Protein AF-A0A497FQH9-F1 (afdb_monomer)

Sequence (94 aa):
MYVKGGTSDLLNIIGLWYSGSIMLGGFKNPKEALEYYKKRKKELEDKMEDLIARKEKGELSSEEFEQEKRKIEREFIEVMDRIAQLSYIAGGGP

Foldseek 3Di:
DDDDPDPVVVVVVVVVVPPDDDPCPDDPDLVRLLVVLVVVLVVLVVVLVVLVVCVVVVVDDPVRSVVVVVVSVVVNVVSVVSNVVSVCVVVDPD

Radius of gyration: 18.18 Å; Cα contacts (8 Å, |Δi|>4): 42; chains: 1; bounding box: 54×20×43 Å

Solvent-accessible surface area (backbone atoms only — not comparable to full-atom values): 5648 Å² total; per-residue (Å²): 138,87,88,85,85,64,76,63,59,61,53,49,59,54,55,66,74,68,76,77,88,84,82,59,95,85,48,97,45,63,65,61,46,37,52,51,35,54,51,51,45,50,55,48,52,56,50,50,53,51,52,50,53,38,43,76,70,63,77,42,55,74,65,58,46,55,54,53,48,52,53,50,52,50,53,45,52,54,38,52,51,52,40,52,54,36,50,44,58,74,69,60,57,134

Secondary structure (DSSP, 8-state):
------THHHHHHHHHHSSSS-S-TT-SSHHHHHHHHHHHHHHHHHHHHHHHHHHHTT-S-HHHHHHHHHHHHHHHHHHHHHHHHHHHHHTT--

Structure (mmCIF, N/CA/C/O backbone):
data_AF-A0A497FQH9-F1
#
_entry.id   AF-A0A497FQH9-F1
#
loop_
_atom_site.group_PDB
_atom_site.id
_atom_site.type_symbol
_atom_site.label_atom_id
_atom_site.label_alt_id
_atom_site.label_comp_id
_atom_site.label_asym_id
_atom_site.label_entity_id
_atom_site.label_seq_id
_atom_site.pdbx_PDB_ins_code
_atom_site.Cartn_x
_atom_site.Cartn_y
_atom_site.Cartn_z
_atom_site.occupancy
_atom_site.B_iso_or_equiv
_atom_site.auth_seq_id
_atom_site.auth_comp_id
_atom_site.auth_asym_id
_atom_site.auth_atom_id
_atom_site.pdbx_PDB_model_num
ATOM 1 N N . MET A 1 1 ? 38.564 6.195 23.043 1.00 36.41 1 MET A N 1
ATOM 2 C CA . MET A 1 1 ? 38.266 7.155 21.960 1.00 36.41 1 MET A CA 1
ATOM 3 C C . MET A 1 1 ? 37.225 6.522 21.058 1.00 36.41 1 MET A C 1
ATOM 5 O O . MET A 1 1 ? 37.483 5.445 20.541 1.00 36.41 1 MET A O 1
ATOM 9 N N . TYR A 1 2 ? 36.041 7.121 20.954 1.00 37.44 2 TYR A N 1
ATOM 10 C CA . TYR A 1 2 ? 35.006 6.694 20.011 1.00 37.44 2 TYR A CA 1
ATOM 11 C C . TYR A 1 2 ? 35.114 7.496 18.703 1.00 37.44 2 TYR A C 1
ATOM 13 O O . TYR A 1 2 ? 35.572 8.637 18.715 1.00 37.44 2 TYR A O 1
ATOM 21 N N . VAL A 1 3 ? 34.561 6.891 17.644 1.00 38.59 3 VAL A N 1
ATOM 22 C CA . VAL A 1 3 ? 34.117 7.434 16.342 1.00 38.59 3 VAL A CA 1
ATOM 23 C C . VAL A 1 3 ? 35.108 7.372 15.165 1.00 38.59 3 VAL A C 1
ATOM 25 O O . VAL A 1 3 ? 35.973 8.225 15.005 1.00 38.59 3 VAL A O 1
ATOM 28 N N . LYS A 1 4 ? 34.876 6.408 14.259 1.00 39.09 4 LYS A N 1
ATOM 29 C CA . LYS A 1 4 ? 34.327 6.621 12.896 1.00 39.09 4 LYS A CA 1
ATOM 30 C C . LYS A 1 4 ? 34.188 5.264 12.180 1.00 39.09 4 LYS A C 1
ATOM 32 O O . LYS A 1 4 ? 35.010 4.901 11.351 1.00 39.09 4 LYS A O 1
ATOM 37 N N . GLY A 1 5 ? 33.144 4.507 12.522 1.00 39.78 5 GLY A N 1
ATOM 38 C CA . GLY A 1 5 ? 32.653 3.404 11.690 1.00 39.78 5 GLY A CA 1
ATOM 39 C C . GLY A 1 5 ? 31.592 3.973 10.760 1.00 39.78 5 GLY A C 1
ATOM 40 O O . GLY A 1 5 ? 30.498 4.297 11.215 1.00 39.78 5 GLY A O 1
ATOM 41 N N . GLY A 1 6 ? 31.972 4.235 9.511 1.00 38.47 6 GLY A N 1
ATOM 42 C CA . GLY A 1 6 ? 31.125 4.902 8.530 1.00 38.47 6 GLY A CA 1
ATOM 43 C C . GLY A 1 6 ? 29.879 4.081 8.209 1.00 38.47 6 GLY A C 1
ATOM 44 O O . GLY A 1 6 ? 29.945 2.879 7.977 1.00 38.47 6 GLY A O 1
ATOM 45 N N . THR A 1 7 ? 28.744 4.765 8.123 1.00 46.03 7 THR A N 1
ATOM 46 C CA . THR A 1 7 ? 27.458 4.272 7.603 1.00 46.03 7 THR A CA 1
ATOM 47 C C . THR A 1 7 ? 27.538 3.692 6.180 1.00 46.03 7 THR A C 1
ATOM 49 O O . THR A 1 7 ? 26.579 3.089 5.706 1.00 46.03 7 THR A O 1
ATOM 52 N N . SER A 1 8 ? 28.683 3.835 5.510 1.00 45.38 8 SER A N 1
ATOM 53 C CA . SER A 1 8 ? 28.986 3.329 4.171 1.00 45.38 8 SER A CA 1
ATOM 54 C C . SER A 1 8 ? 29.071 1.798 4.081 1.00 45.38 8 SER A C 1
ATOM 56 O O . SER A 1 8 ? 28.732 1.240 3.040 1.00 45.38 8 SER A O 1
ATOM 58 N N . ASP A 1 9 ? 29.464 1.103 5.155 1.00 45.53 9 ASP A N 1
ATOM 59 C CA . ASP A 1 9 ? 29.651 -0.359 5.116 1.00 45.53 9 ASP A CA 1
ATOM 60 C C . ASP A 1 9 ? 28.319 -1.124 5.185 1.00 45.53 9 ASP A C 1
ATOM 62 O O . ASP A 1 9 ? 28.154 -2.157 4.538 1.00 45.53 9 ASP A O 1
ATOM 66 N N . LEU A 1 10 ? 27.319 -0.578 5.887 1.00 44.19 10 LEU A N 1
ATOM 67 C CA . LEU A 1 10 ? 25.970 -1.157 5.944 1.00 44.19 10 LEU A CA 1
ATOM 68 C C . LEU A 1 10 ? 25.214 -0.989 4.619 1.00 44.19 10 LEU A C 1
ATOM 70 O O . LEU A 1 10 ? 24.497 -1.897 4.203 1.00 44.19 10 LEU A O 1
ATOM 74 N N . LEU A 1 11 ? 25.416 0.137 3.926 1.00 43.56 11 LEU A N 1
ATOM 75 C CA . LEU A 1 11 ? 24.843 0.368 2.596 1.00 43.56 11 LEU A CA 1
ATOM 76 C C . LEU A 1 11 ? 25.439 -0.584 1.546 1.00 43.56 11 LEU A C 1
ATOM 78 O O . LEU A 1 11 ? 24.707 -1.062 0.682 1.00 43.56 11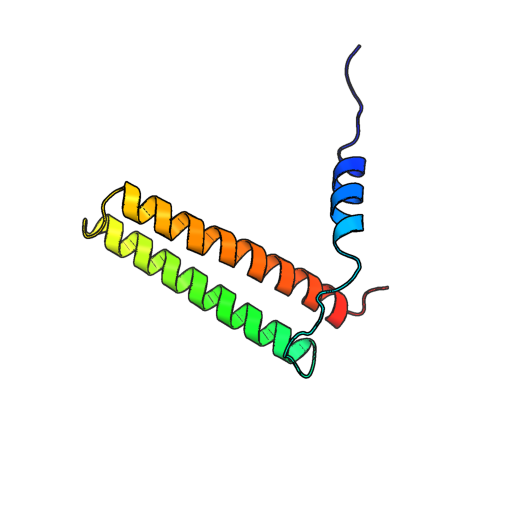 LEU A O 1
ATOM 82 N N . ASN A 1 12 ? 26.725 -0.933 1.663 1.00 41.34 12 ASN A N 1
ATOM 83 C CA . ASN A 1 12 ? 27.367 -1.925 0.794 1.00 41.34 12 ASN A CA 1
ATOM 84 C C . ASN A 1 12 ? 26.876 -3.357 1.057 1.00 41.34 12 ASN A C 1
ATOM 86 O O . ASN A 1 12 ? 26.666 -4.108 0.107 1.00 41.34 12 ASN A O 1
ATOM 90 N N . ILE A 1 13 ? 26.639 -3.738 2.318 1.00 47.34 13 ILE A N 1
ATOM 91 C CA . ILE A 1 13 ? 26.111 -5.072 2.663 1.00 47.34 13 ILE A CA 1
ATOM 92 C C . ILE A 1 13 ? 24.678 -5.252 2.138 1.00 47.34 13 ILE A C 1
ATOM 94 O O . ILE A 1 13 ? 24.353 -6.314 1.605 1.00 47.34 13 ILE A O 1
ATOM 98 N N . ILE A 1 14 ? 23.841 -4.211 2.224 1.00 47.69 14 ILE A N 1
ATOM 99 C CA . ILE A 1 14 ? 22.491 -4.223 1.640 1.00 47.69 14 ILE A CA 1
ATOM 100 C C . ILE A 1 14 ? 22.578 -4.226 0.103 1.00 47.69 14 ILE A C 1
ATOM 102 O O . ILE A 1 14 ? 21.902 -5.023 -0.543 1.00 47.69 14 ILE A O 1
ATOM 106 N N . GLY A 1 15 ? 23.457 -3.411 -0.492 1.00 39.47 15 GLY A N 1
ATOM 107 C CA . GLY A 1 15 ? 23.643 -3.330 -1.947 1.00 39.47 15 GLY A CA 1
ATOM 108 C C . GLY A 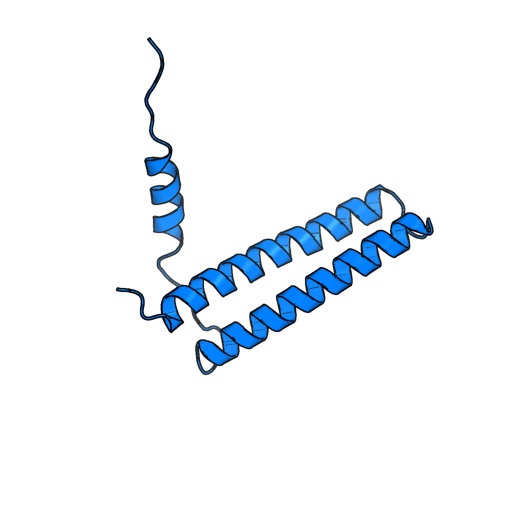1 15 ? 24.129 -4.629 -2.606 1.00 39.47 15 GLY A C 1
ATOM 109 O O . GLY A 1 15 ? 23.763 -4.913 -3.745 1.00 39.47 15 GLY A O 1
ATOM 110 N N . LEU A 1 16 ? 24.893 -5.460 -1.889 1.00 38.28 16 LEU A N 1
ATOM 111 C CA . LEU A 1 16 ? 25.406 -6.743 -2.389 1.00 38.28 16 LEU A CA 1
ATOM 112 C C . LEU A 1 16 ? 24.365 -7.873 -2.405 1.00 38.28 16 LEU A C 1
ATOM 114 O O . LEU A 1 16 ? 24.468 -8.763 -3.244 1.00 38.28 16 LEU A O 1
ATOM 118 N N . TRP A 1 17 ? 23.344 -7.835 -1.542 1.00 42.03 17 TRP A N 1
ATOM 119 C CA . TRP A 1 17 ? 22.251 -8.822 -1.560 1.00 42.03 17 TRP A CA 1
ATOM 120 C C . TRP A 1 17 ? 21.212 -8.567 -2.670 1.00 42.03 17 TRP A C 1
ATOM 122 O O . TRP A 1 17 ? 20.449 -9.469 -3.013 1.00 42.03 17 TRP A O 1
ATOM 132 N N . TYR A 1 18 ? 21.193 -7.368 -3.265 1.00 46.41 18 TYR A N 1
ATOM 133 C CA . TYR A 1 18 ? 20.180 -6.944 -4.245 1.00 46.41 18 TYR A CA 1
ATOM 134 C C . TYR A 1 18 ? 20.559 -7.154 -5.722 1.00 46.41 18 TYR A C 1
ATOM 136 O O . TYR A 1 18 ? 19.726 -6.940 -6.602 1.00 46.41 18 TYR A O 1
ATOM 144 N N . SER A 1 19 ? 21.780 -7.594 -6.031 1.00 38.06 19 SER A N 1
ATOM 145 C CA . SER A 1 19 ? 22.331 -7.566 -7.397 1.00 38.06 19 SER A CA 1
ATOM 146 C C . SER A 1 19 ? 21.980 -8.766 -8.294 1.00 38.06 19 SER A C 1
ATOM 148 O O . SER A 1 19 ? 22.444 -8.830 -9.428 1.00 38.06 19 SER A O 1
ATOM 150 N N . GLY A 1 20 ? 21.164 -9.721 -7.836 1.00 42.12 20 GLY A N 1
ATOM 151 C CA . GLY A 1 20 ? 21.101 -11.039 -8.479 1.00 42.12 20 GLY A CA 1
ATOM 152 C C . GLY A 1 20 ? 19.881 -11.379 -9.335 1.00 42.12 20 GLY A C 1
ATOM 153 O O . GLY A 1 20 ? 20.031 -11.656 -10.518 1.00 42.12 20 GLY A O 1
ATOM 154 N N . SER A 1 21 ? 18.694 -11.553 -8.738 1.00 41.25 21 SER A N 1
ATOM 155 C CA . SER A 1 21 ? 17.874 -12.684 -9.223 1.00 41.25 21 SER A CA 1
ATOM 156 C C . SER A 1 21 ? 16.344 -12.563 -9.187 1.00 41.25 21 SER A C 1
ATOM 158 O O . SER A 1 21 ? 15.673 -13.586 -9.307 1.00 41.25 21 SER A O 1
ATOM 160 N N . ILE A 1 22 ? 15.741 -11.378 -9.059 1.00 46.34 22 ILE A N 1
ATOM 161 C CA . ILE A 1 22 ? 14.264 -11.272 -9.105 1.00 46.34 22 ILE A CA 1
ATOM 162 C C . ILE A 1 22 ? 13.826 -10.083 -9.959 1.00 46.34 22 ILE A C 1
ATOM 164 O O . ILE A 1 22 ? 13.087 -9.210 -9.518 1.00 46.34 22 ILE A O 1
ATOM 168 N N . MET A 1 23 ? 14.313 -9.998 -11.191 1.00 49.50 23 MET A N 1
ATOM 169 C CA . MET A 1 23 ? 13.865 -8.965 -12.123 1.00 49.50 23 MET A CA 1
ATOM 170 C C . MET A 1 23 ? 12.992 -9.638 -13.184 1.00 49.50 23 MET A C 1
ATOM 172 O O . MET A 1 23 ? 13.478 -10.467 -13.943 1.00 49.50 23 MET A O 1
ATOM 176 N N . LEU A 1 24 ? 11.710 -9.253 -13.235 1.00 53.34 24 LEU A N 1
ATOM 177 C CA . LEU A 1 24 ? 10.732 -9.551 -14.301 1.00 53.34 24 LEU A CA 1
ATOM 178 C C . LEU A 1 24 ? 9.941 -10.868 -14.237 1.00 53.34 24 LEU A C 1
ATOM 180 O O . LEU A 1 24 ? 9.412 -11.275 -15.268 1.00 53.34 24 LEU A O 1
ATOM 184 N N . GLY A 1 25 ? 9.781 -11.516 -13.078 1.00 51.19 25 GLY A N 1
ATOM 185 C CA . GLY A 1 25 ? 8.901 -12.690 -12.932 1.00 51.19 25 GLY A CA 1
ATOM 186 C C . GLY A 1 25 ? 7.418 -12.392 -13.231 1.00 51.19 25 GLY A C 1
ATOM 187 O O . GLY A 1 25 ? 6.622 -12.290 -12.306 1.00 51.19 25 GLY A O 1
ATOM 188 N N . GLY A 1 26 ? 7.058 -12.217 -14.509 1.00 61.78 26 GLY A N 1
ATOM 189 C CA . GLY A 1 26 ? 5.697 -12.006 -15.011 1.00 61.78 26 GLY A CA 1
ATOM 190 C C . GLY A 1 26 ? 5.472 -10.825 -15.974 1.00 61.78 26 GLY A C 1
ATOM 191 O O . GLY A 1 26 ? 4.406 -10.777 -16.582 1.00 61.78 26 GLY A O 1
ATOM 192 N N . PHE A 1 27 ? 6.417 -9.892 -16.160 1.00 70.81 27 PHE A N 1
ATOM 193 C CA . PHE A 1 27 ? 6.184 -8.659 -16.948 1.00 70.81 27 PHE A CA 1
ATOM 194 C C . PHE A 1 27 ? 6.958 -8.633 -18.270 1.00 70.81 27 PHE A C 1
ATOM 196 O O . PHE A 1 27 ? 8.117 -9.043 -18.317 1.00 70.81 27 PHE A O 1
ATOM 203 N N . LYS A 1 28 ? 6.346 -8.110 -19.348 1.00 66.75 28 LYS A N 1
ATOM 204 C CA . LYS A 1 28 ? 6.957 -8.113 -20.692 1.00 66.75 28 LYS A CA 1
ATOM 205 C C . LYS A 1 28 ? 8.032 -7.043 -20.861 1.00 66.75 28 LYS A C 1
ATOM 207 O O . LYS A 1 28 ? 8.943 -7.227 -21.663 1.00 66.75 28 LYS A O 1
ATOM 212 N N . ASN A 1 29 ? 7.924 -5.914 -20.156 1.00 79.88 29 ASN A N 1
ATOM 213 C CA . ASN A 1 29 ? 8.934 -4.857 -20.182 1.00 79.88 29 ASN A CA 1
ATOM 214 C C . ASN A 1 29 ? 9.005 -4.074 -18.846 1.00 79.88 29 ASN A C 1
ATOM 216 O O . ASN A 1 29 ? 8.026 -4.050 -18.094 1.00 79.88 29 ASN A O 1
ATOM 220 N N . PRO A 1 30 ? 10.131 -3.392 -18.550 1.00 80.75 30 PRO A N 1
ATOM 221 C CA . PRO A 1 30 ? 10.299 -2.635 -17.304 1.00 80.75 30 PRO A CA 1
ATOM 222 C C . PRO A 1 30 ? 9.299 -1.488 -17.106 1.00 80.75 30 PRO A C 1
ATOM 224 O O . PRO A 1 30 ? 8.967 -1.165 -15.970 1.00 80.75 30 PRO A O 1
ATOM 227 N N . LYS A 1 31 ? 8.791 -0.878 -18.189 1.00 83.12 31 LYS A N 1
ATOM 228 C CA . LYS A 1 31 ? 7.798 0.208 -18.102 1.00 83.12 31 LYS A CA 1
ATOM 229 C C . LYS A 1 31 ? 6.437 -0.312 -17.635 1.00 83.12 31 LYS A C 1
ATOM 231 O O . LYS A 1 31 ? 5.804 0.315 -16.798 1.00 83.12 31 LYS A O 1
ATOM 236 N N . GLU A 1 32 ? 6.010 -1.464 -18.141 1.00 86.88 32 GLU A N 1
ATOM 237 C CA . GLU A 1 32 ? 4.776 -2.142 -17.740 1.00 86.88 32 GLU A CA 1
ATOM 238 C C . GLU A 1 32 ? 4.837 -2.553 -16.266 1.00 86.88 32 GLU A C 1
ATOM 240 O O . GLU A 1 32 ? 3.904 -2.281 -15.513 1.00 86.88 32 GLU A O 1
ATOM 245 N N . ALA A 1 33 ? 5.968 -3.119 -15.834 1.00 88.44 33 ALA A N 1
ATOM 246 C CA . ALA A 1 33 ? 6.201 -3.414 -14.425 1.00 88.44 33 ALA A CA 1
ATOM 247 C C .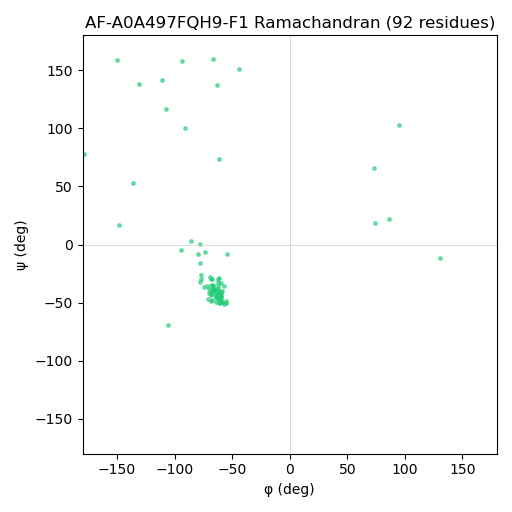 ALA A 1 33 ? 6.139 -2.134 -13.570 1.00 88.44 33 ALA A C 1
ATOM 249 O O . ALA A 1 33 ? 5.484 -2.113 -12.531 1.00 88.44 33 ALA A O 1
ATOM 250 N N . LEU A 1 34 ? 6.769 -1.042 -14.018 1.00 89.56 34 LEU A N 1
ATOM 251 C CA . LEU A 1 34 ? 6.784 0.228 -13.291 1.00 89.56 34 LEU A CA 1
ATOM 252 C C . LEU A 1 34 ? 5.374 0.810 -13.119 1.00 89.56 34 LEU A C 1
ATOM 254 O O . LEU A 1 34 ? 5.018 1.230 -12.019 1.00 89.56 34 LEU A O 1
ATOM 258 N N . GLU A 1 35 ? 4.561 0.811 -14.176 1.00 91.19 35 GLU A N 1
ATOM 259 C CA . GLU A 1 35 ? 3.172 1.277 -14.104 1.00 91.19 35 GLU A CA 1
ATOM 260 C C . GLU A 1 35 ? 2.309 0.379 -13.208 1.00 91.19 35 GLU A C 1
ATOM 262 O O . GLU A 1 35 ? 1.516 0.889 -12.412 1.00 91.19 35 GLU A O 1
ATOM 267 N N . TYR A 1 36 ? 2.514 -0.942 -13.248 1.00 93.50 36 TYR A N 1
ATOM 268 C CA . TYR A 1 36 ? 1.862 -1.868 -12.321 1.00 93.50 36 TYR A CA 1
ATOM 269 C C . TYR A 1 36 ? 2.172 -1.517 -10.860 1.00 93.50 36 TYR A C 1
ATOM 271 O O . TYR A 1 36 ? 1.253 -1.355 -10.053 1.00 93.50 36 TYR A O 1
ATOM 279 N N . TYR A 1 37 ? 3.450 -1.340 -10.512 1.00 93.38 37 TYR A N 1
ATOM 280 C CA . TYR A 1 37 ? 3.831 -1.025 -9.136 1.00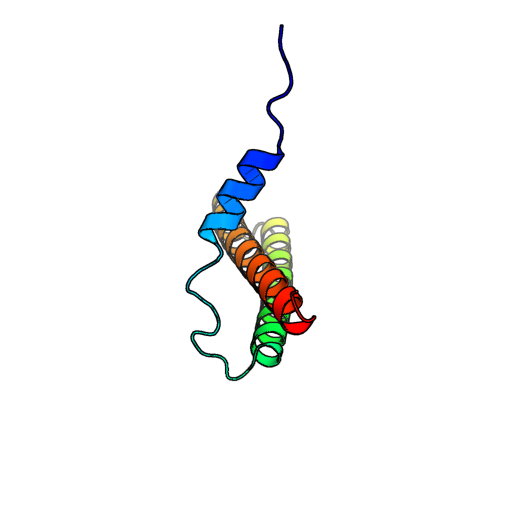 93.38 37 TYR A CA 1
ATOM 281 C C . TYR A 1 37 ? 3.372 0.373 -8.703 1.00 93.38 37 TYR A C 1
ATOM 283 O O . TYR A 1 37 ? 2.947 0.533 -7.561 1.00 93.38 37 TYR A O 1
ATOM 291 N N . LYS A 1 38 ? 3.356 1.373 -9.595 1.00 94.12 38 LYS A N 1
ATOM 292 C CA . LYS A 1 38 ? 2.754 2.689 -9.299 1.00 94.12 38 LYS A CA 1
ATOM 293 C C . LYS A 1 38 ? 1.263 2.582 -8.989 1.00 94.12 38 LYS A C 1
ATOM 295 O O . LYS A 1 38 ? 0.790 3.218 -8.049 1.00 94.12 38 LYS A O 1
ATOM 300 N N . LYS A 1 39 ? 0.524 1.768 -9.749 1.00 96.50 39 LYS A N 1
ATOM 301 C CA . LYS A 1 39 ? -0.888 1.505 -9.462 1.00 96.50 39 LYS A CA 1
ATOM 302 C C . LYS A 1 39 ? -1.045 0.812 -8.109 1.00 96.50 39 LYS A C 1
ATOM 304 O O . LYS A 1 39 ? -1.858 1.249 -7.301 1.00 96.50 39 LYS A O 1
ATOM 309 N N . ARG A 1 40 ? -0.222 -0.203 -7.827 1.00 96.75 40 ARG A N 1
ATOM 310 C CA . ARG A 1 40 ? -0.245 -0.917 -6.544 1.00 96.75 40 ARG A CA 1
ATOM 311 C C . ARG A 1 40 ? 0.068 -0.001 -5.360 1.00 96.75 40 ARG A C 1
ATOM 313 O O . ARG A 1 40 ? -0.594 -0.103 -4.335 1.00 96.75 40 ARG A O 1
ATOM 320 N N . LYS A 1 41 ? 1.027 0.917 -5.512 1.00 96.31 41 LYS A N 1
ATOM 321 C CA . LYS A 1 41 ? 1.337 1.956 -4.520 1.00 96.31 41 LYS A CA 1
ATOM 322 C C . LYS A 1 41 ? 0.087 2.765 -4.183 1.00 96.31 41 LYS A C 1
ATOM 324 O O . LYS A 1 41 ? -0.245 2.878 -3.010 1.00 96.31 41 LYS A O 1
ATOM 329 N N . LYS A 1 42 ? -0.625 3.258 -5.201 1.00 97.81 42 LYS A N 1
ATOM 330 C CA . LYS A 1 42 ? -1.868 4.012 -4.999 1.00 97.81 42 LYS A CA 1
ATOM 331 C C . LYS A 1 42 ? -2.937 3.177 -4.289 1.00 97.81 42 LYS A C 1
ATOM 333 O O . LYS A 1 42 ? -3.530 3.640 -3.330 1.00 97.81 42 LYS A O 1
ATOM 338 N N . GLU A 1 43 ? -3.134 1.925 -4.700 1.00 98.19 43 GLU A N 1
ATOM 339 C CA . GLU A 1 43 ? -4.085 1.025 -4.031 1.00 98.19 43 GLU A CA 1
ATOM 340 C C . GLU A 1 43 ? -3.743 0.796 -2.549 1.00 98.19 43 GLU A C 1
ATOM 342 O O . GLU A 1 43 ? -4.638 0.591 -1.734 1.00 98.19 43 GLU A O 1
ATOM 347 N N . LEU A 1 44 ? -2.458 0.787 -2.188 1.00 97.44 44 LEU A N 1
ATOM 348 C CA . LEU A 1 44 ? -2.016 0.671 -0.797 1.00 97.44 44 LEU A CA 1
ATOM 349 C C . LEU A 1 44 ? -2.230 1.966 -0.008 1.00 97.44 44 LEU A C 1
ATOM 351 O O . LEU A 1 44 ? -2.593 1.888 1.163 1.00 97.44 44 LEU A O 1
ATOM 355 N N . GLU A 1 45 ? -2.046 3.128 -0.640 1.00 96.94 45 GLU A N 1
ATOM 356 C CA . GLU A 1 45 ? -2.387 4.436 -0.062 1.00 96.94 45 GLU A CA 1
ATOM 357 C C . GLU A 1 45 ? -3.892 4.506 0.236 1.00 96.94 45 GLU A C 1
ATOM 359 O O . GLU A 1 45 ? -4.269 4.726 1.386 1.00 96.94 45 GLU A O 1
ATOM 364 N N . ASP A 1 46 ? -4.735 4.161 -0.742 1.00 98.19 46 ASP A N 1
ATOM 365 C CA . ASP A 1 46 ? -6.196 4.125 -0.589 1.00 98.19 46 ASP A CA 1
ATOM 366 C C . ASP A 1 46 ? -6.624 3.141 0.528 1.00 98.19 46 ASP A C 1
ATOM 368 O O . ASP A 1 46 ? -7.496 3.441 1.345 1.00 98.19 46 ASP A O 1
ATOM 372 N N . LYS A 1 47 ? -5.984 1.962 0.616 1.00 97.81 47 LYS A N 1
ATOM 373 C CA . LYS A 1 47 ? -6.237 0.986 1.696 1.00 97.81 47 LYS A CA 1
ATOM 374 C C . LYS A 1 47 ? -5.848 1.517 3.076 1.00 97.81 47 LYS A C 1
ATOM 376 O O . LYS A 1 47 ? -6.524 1.197 4.052 1.00 97.81 47 LYS A O 1
ATOM 381 N N . MET A 1 48 ? -4.750 2.266 3.181 1.00 97.50 48 MET A N 1
ATOM 382 C CA . MET A 1 48 ? -4.327 2.857 4.451 1.00 97.50 48 MET A CA 1
ATOM 383 C C . MET A 1 48 ? -5.307 3.944 4.896 1.00 97.50 48 MET A C 1
ATOM 385 O O . MET A 1 48 ? -5.674 3.984 6.069 1.00 97.50 48 MET A O 1
ATOM 389 N N . GLU A 1 49 ? -5.764 4.788 3.969 1.00 97.56 49 GLU A N 1
ATOM 390 C CA . GLU A 1 49 ? -6.784 5.806 4.245 1.00 97.56 49 GLU A CA 1
ATOM 391 C C . GLU A 1 49 ? -8.092 5.176 4.746 1.00 97.56 49 GLU A C 1
ATOM 393 O O . GLU A 1 49 ? -8.614 5.597 5.781 1.00 97.56 49 GLU A O 1
ATOM 398 N N . ASP A 1 50 ? -8.578 4.117 4.089 1.00 98.00 50 ASP A N 1
ATOM 399 C CA . ASP A 1 50 ? -9.761 3.375 4.548 1.00 98.00 50 ASP A CA 1
ATOM 400 C C . ASP A 1 50 ? -9.547 2.759 5.940 1.00 98.00 50 ASP A C 1
ATOM 402 O O . ASP A 1 50 ? -10.397 2.888 6.822 1.00 98.00 50 ASP A O 1
ATOM 406 N N . LEU A 1 51 ? -8.383 2.148 6.182 1.00 97.12 51 LEU A N 1
ATOM 407 C CA . LEU A 1 51 ? -8.052 1.556 7.478 1.00 97.12 51 LEU A CA 1
ATOM 408 C C . LEU A 1 51 ? -8.074 2.600 8.610 1.00 97.12 51 LEU A C 1
ATOM 410 O O . LEU A 1 51 ? -8.588 2.323 9.699 1.00 97.12 51 LEU A O 1
ATOM 414 N N . ILE A 1 52 ? -7.541 3.799 8.356 1.00 95.69 52 ILE A N 1
ATOM 415 C CA . ILE A 1 52 ? -7.574 4.924 9.299 1.00 95.69 52 ILE A CA 1
ATOM 416 C C . ILE A 1 52 ? -9.018 5.363 9.544 1.00 95.69 52 ILE A C 1
ATOM 418 O O . ILE A 1 52 ? -9.439 5.419 10.701 1.00 95.69 52 ILE A O 1
ATOM 422 N N . ALA A 1 53 ? -9.803 5.578 8.486 1.00 97.56 53 ALA A N 1
ATOM 423 C CA . ALA A 1 53 ? -11.197 6.000 8.605 1.00 97.56 53 ALA A CA 1
ATOM 424 C C . ALA A 1 53 ? -12.044 4.996 9.407 1.00 97.56 53 ALA A C 1
ATOM 426 O O . ALA A 1 53 ? -12.870 5.383 10.234 1.00 97.56 53 ALA A O 1
ATOM 427 N N . ARG A 1 54 ? -11.827 3.692 9.206 1.00 96.62 54 ARG A N 1
ATOM 428 C CA . AR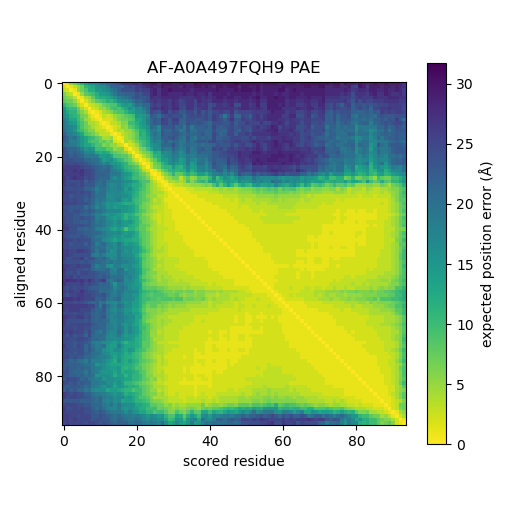G A 1 54 ? -12.518 2.630 9.953 1.00 96.62 54 ARG A CA 1
ATOM 429 C C . ARG A 1 54 ? -12.125 2.607 11.431 1.00 96.62 54 ARG A C 1
ATOM 431 O O . ARG A 1 54 ? -12.991 2.425 12.287 1.00 96.62 54 ARG A O 1
ATOM 438 N N . LYS A 1 55 ? -10.852 2.859 11.761 1.00 95.12 55 LYS A N 1
ATOM 439 C CA . LYS A 1 55 ? -10.413 3.022 13.159 1.00 95.12 55 LYS A CA 1
ATOM 440 C C . LYS A 1 55 ? -11.028 4.256 13.814 1.00 95.12 55 LYS A C 1
ATOM 442 O O . LYS A 1 55 ? -11.484 4.161 14.949 1.00 95.12 55 LYS A O 1
A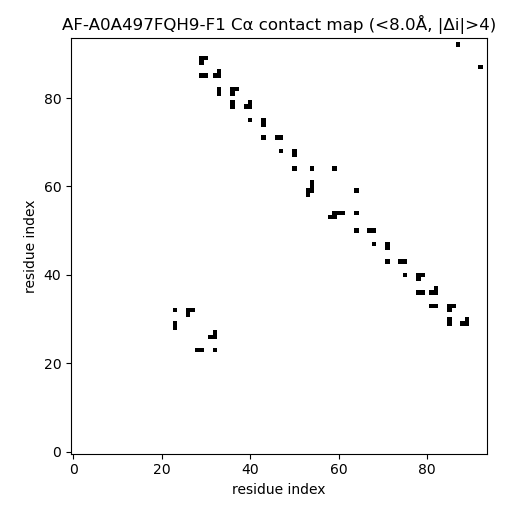TOM 447 N N . GLU A 1 56 ? -11.079 5.386 13.114 1.00 95.19 56 GLU A N 1
ATOM 448 C CA . GLU A 1 56 ? -11.693 6.623 13.623 1.00 95.19 56 GLU A CA 1
ATOM 449 C C . GLU A 1 56 ? -13.191 6.459 13.902 1.00 95.19 56 GLU A C 1
ATOM 451 O O . GLU A 1 56 ? -13.701 6.995 14.885 1.00 95.19 56 GLU A O 1
ATOM 456 N N . LYS A 1 57 ? -13.888 5.656 13.091 1.00 97.19 57 LYS A N 1
ATOM 457 C CA . LYS A 1 57 ? -15.293 5.277 13.313 1.00 97.19 57 LYS A CA 1
ATOM 458 C C . LYS A 1 57 ? -15.494 4.259 14.443 1.00 97.19 57 LYS A C 1
ATOM 460 O O . LYS A 1 57 ? -16.635 3.961 14.785 1.00 97.19 57 LYS A O 1
ATOM 465 N N . GLY A 1 58 ? -14.418 3.718 15.018 1.00 95.81 58 GLY A N 1
ATOM 466 C CA . GLY A 1 58 ? -14.480 2.682 16.050 1.00 95.81 58 GLY A CA 1
ATOM 467 C C . GLY A 1 58 ? -14.870 1.296 15.524 1.00 95.81 58 GLY A C 1
ATOM 468 O O . GLY A 1 58 ? -15.274 0.444 16.309 1.00 95.81 58 GLY A O 1
ATOM 469 N N . GLU A 1 59 ? -14.753 1.054 14.214 1.00 95.31 59 GLU A N 1
ATOM 470 C CA . GLU A 1 59 ? -15.080 -0.233 13.575 1.00 95.31 59 GLU A CA 1
ATOM 471 C C . GLU A 1 59 ? -13.971 -1.286 13.740 1.00 95.31 59 GLU A C 1
ATOM 473 O O . GLU A 1 59 ? -14.148 -2.441 13.356 1.00 95.31 59 GLU A O 1
ATOM 478 N N . LEU A 1 60 ? -12.812 -0.883 14.267 1.00 93.44 60 LEU A N 1
ATOM 479 C CA . LEU A 1 60 ? -11.636 -1.725 14.462 1.00 93.44 60 LEU A CA 1
ATOM 480 C C . LEU A 1 60 ? -11.107 -1.553 15.878 1.00 93.44 60 LEU A C 1
ATOM 482 O O . LEU A 1 60 ? -10.964 -0.430 16.372 1.00 93.44 60 LEU A O 1
ATOM 486 N N . SER A 1 61 ? -10.728 -2.663 16.505 1.00 95.88 61 SER A N 1
ATOM 487 C CA . SER A 1 61 ? -9.906 -2.604 17.706 1.00 95.88 61 SER A CA 1
ATOM 488 C C . SER A 1 61 ? -8.507 -2.064 17.386 1.00 95.88 61 SER A C 1
ATOM 490 O O . SER A 1 61 ? -8.017 -2.121 16.253 1.00 95.88 61 SER A O 1
ATOM 492 N N . SER A 1 62 ? -7.816 -1.567 18.414 1.00 94.00 62 SER A N 1
ATOM 493 C CA . SER A 1 62 ? -6.422 -1.132 18.279 1.00 94.00 62 SER A CA 1
ATOM 494 C C . SER A 1 62 ? -5.512 -2.249 17.767 1.00 94.00 62 SER A C 1
ATOM 496 O O . SER A 1 62 ? -4.600 -1.977 16.993 1.00 94.00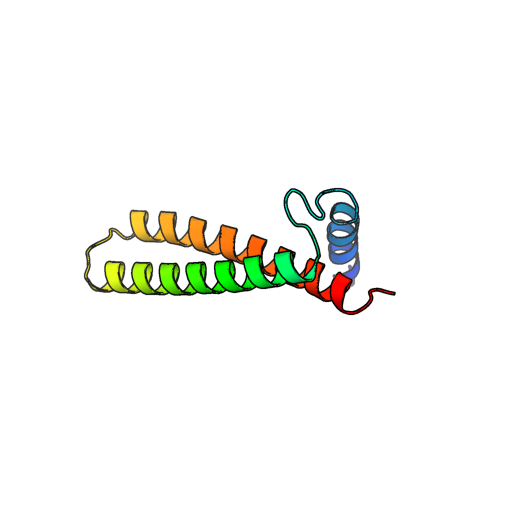 62 SER A O 1
ATOM 498 N N . GLU A 1 63 ? -5.759 -3.495 18.174 1.00 96.75 63 GLU A N 1
ATOM 499 C CA . GLU A 1 63 ? -4.952 -4.636 17.751 1.00 96.75 63 GLU A CA 1
ATOM 500 C C . GLU A 1 63 ? -5.181 -4.988 16.277 1.00 96.75 63 GLU A C 1
ATOM 502 O O . GLU A 1 63 ? -4.207 -5.116 15.534 1.00 96.75 63 GLU A O 1
ATOM 507 N N . GLU A 1 64 ? -6.438 -5.071 15.830 1.00 96.25 64 GLU A N 1
ATOM 508 C CA . GLU A 1 64 ? -6.774 -5.327 14.420 1.00 96.25 64 GLU A CA 1
ATOM 509 C C . GLU A 1 64 ? -6.196 -4.247 13.507 1.00 96.25 64 GLU A C 1
ATOM 511 O O . GLU A 1 64 ? -5.574 -4.556 12.489 1.00 96.25 64 GLU A O 1
ATOM 516 N N . PHE A 1 65 ? -6.319 -2.979 13.907 1.00 96.50 65 PHE A N 1
ATOM 517 C CA . PHE A 1 65 ? -5.722 -1.877 13.165 1.00 96.50 65 PHE A CA 1
ATOM 518 C C . PHE A 1 65 ? -4.205 -2.024 13.038 1.00 96.50 65 PHE A C 1
ATOM 520 O O . PHE A 1 65 ? -3.676 -1.910 11.937 1.00 96.50 65 PHE A O 1
ATOM 527 N N . GLU A 1 66 ? -3.487 -2.293 14.133 1.00 97.25 66 GLU A N 1
ATOM 528 C CA . GLU A 1 66 ? -2.025 -2.418 14.082 1.00 97.25 66 GLU A CA 1
ATOM 529 C C . GLU A 1 66 ? -1.565 -3.661 13.306 1.00 97.25 66 GLU A C 1
ATOM 531 O O . GLU A 1 66 ? -0.478 -3.669 12.725 1.00 97.25 66 GLU A O 1
ATOM 536 N N . GLN A 1 67 ? -2.350 -4.739 13.291 1.00 97.69 67 GLN A N 1
ATOM 537 C CA . GLN A 1 67 ? -2.049 -5.911 12.469 1.00 97.69 67 GLN A CA 1
ATOM 538 C C . GLN A 1 67 ? -2.208 -5.606 10.975 1.00 97.69 67 GLN A C 1
ATOM 540 O O . GLN A 1 67 ? -1.290 -5.886 10.202 1.00 97.69 67 GLN A O 1
ATOM 545 N N . GLU A 1 68 ? -3.324 -4.999 10.568 1.00 97.00 68 GLU A N 1
ATOM 546 C CA . GLU A 1 68 ? -3.574 -4.655 9.163 1.00 97.00 68 GLU A CA 1
ATOM 547 C C . GLU A 1 68 ? -2.645 -3.546 8.666 1.00 97.00 68 GLU A C 1
ATOM 549 O O . GLU A 1 68 ? -2.056 -3.665 7.590 1.00 97.00 68 GLU A O 1
ATOM 554 N N . LYS A 1 69 ? -2.401 -2.525 9.490 1.00 96.38 69 LYS A N 1
ATOM 555 C CA . LYS A 1 69 ? -1.459 -1.443 9.189 1.00 96.38 69 LYS A CA 1
ATOM 556 C C . LYS A 1 69 ? -0.072 -1.992 8.868 1.00 96.38 69 LYS A C 1
ATOM 558 O O . LYS A 1 69 ? 0.487 -1.661 7.827 1.00 96.38 69 LYS A O 1
ATOM 563 N N . ARG A 1 70 ? 0.451 -2.903 9.698 1.00 96.75 70 ARG A N 1
ATOM 564 C CA . ARG A 1 70 ? 1.770 -3.523 9.474 1.00 96.75 70 ARG A CA 1
ATOM 565 C C . ARG A 1 70 ? 1.844 -4.330 8.177 1.00 96.75 70 ARG A C 1
ATOM 567 O O . ARG A 1 70 ? 2.913 -4.390 7.569 1.00 96.75 70 ARG A O 1
ATOM 574 N N . LYS A 1 71 ? 0.743 -4.956 7.747 1.00 96.94 71 LYS A N 1
ATOM 575 C CA . LYS A 1 71 ? 0.682 -5.664 6.456 1.00 96.94 71 LYS A CA 1
ATOM 576 C C . LYS A 1 71 ? 0.768 -4.677 5.293 1.00 96.94 71 LYS A C 1
ATOM 578 O O . LYS A 1 71 ? 1.585 -4.882 4.399 1.00 96.94 71 LYS A O 1
ATOM 583 N N . ILE A 1 72 ? -0.020 -3.598 5.341 1.00 95.81 72 ILE A N 1
ATOM 584 C CA . ILE A 1 72 ? -0.027 -2.552 4.307 1.00 95.81 72 ILE A CA 1
ATOM 585 C C . ILE A 1 72 ? 1.343 -1.868 4.227 1.00 95.81 72 ILE A C 1
ATOM 587 O O . ILE A 1 72 ? 1.887 -1.734 3.136 1.00 95.81 72 ILE A O 1
ATOM 591 N N . GLU A 1 73 ? 1.937 -1.493 5.364 1.00 93.94 73 GLU A N 1
ATOM 592 C CA . GLU A 1 73 ? 3.254 -0.841 5.420 1.00 93.94 73 GLU 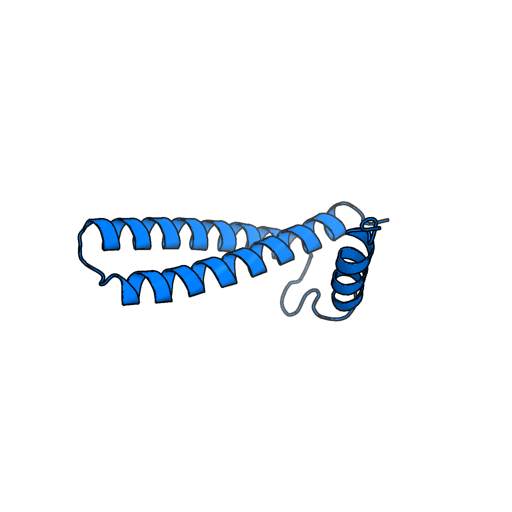A CA 1
ATOM 593 C C . GLU A 1 73 ? 4.362 -1.719 4.832 1.00 93.94 73 GLU A C 1
ATOM 595 O O . GLU A 1 73 ? 5.193 -1.233 4.064 1.00 93.94 73 GLU A O 1
ATOM 600 N N . ARG A 1 74 ? 4.367 -3.020 5.150 1.00 96.06 74 ARG A N 1
ATOM 601 C CA . ARG A 1 74 ? 5.349 -3.957 4.593 1.00 96.06 74 ARG A CA 1
ATOM 602 C C . ARG A 1 74 ? 5.234 -4.042 3.076 1.00 96.06 74 ARG A C 1
ATOM 604 O O . ARG A 1 74 ? 6.236 -3.882 2.384 1.00 96.06 74 ARG A O 1
ATOM 611 N N . GLU A 1 75 ? 4.022 -4.254 2.570 1.00 94.88 75 GLU A N 1
ATOM 612 C CA . GLU A 1 75 ? 3.790 -4.339 1.129 1.00 94.88 75 GLU A CA 1
ATOM 613 C C . GLU A 1 75 ? 4.141 -3.017 0.431 1.00 94.88 75 GLU A C 1
ATOM 615 O O . GLU A 1 75 ? 4.723 -3.015 -0.651 1.00 94.88 75 GLU A O 1
ATOM 620 N N . PHE A 1 76 ? 3.853 -1.882 1.070 1.00 93.25 76 PHE A N 1
ATOM 621 C CA . PHE A 1 76 ? 4.193 -0.565 0.546 1.00 93.25 76 PHE A CA 1
ATOM 622 C C . PHE A 1 76 ? 5.706 -0.383 0.392 1.00 93.25 76 PHE A C 1
ATOM 624 O O . PHE A 1 76 ? 6.156 0.071 -0.659 1.00 93.25 76 PHE A O 1
ATOM 631 N N . ILE A 1 77 ? 6.499 -0.779 1.394 1.00 93.50 77 ILE A N 1
ATOM 632 C CA . ILE A 1 77 ? 7.968 -0.723 1.325 1.00 93.50 77 ILE A CA 1
ATOM 633 C C . ILE A 1 77 ? 8.490 -1.594 0.176 1.00 93.50 77 ILE A C 1
ATOM 635 O O . ILE A 1 77 ? 9.323 -1.134 -0.603 1.00 93.50 77 ILE A O 1
ATOM 639 N N . GLU A 1 78 ? 7.974 -2.816 0.028 1.00 93.00 78 GLU A N 1
ATOM 640 C CA . GLU A 1 78 ? 8.357 -3.720 -1.064 1.00 93.00 78 GLU A CA 1
ATOM 641 C C . GLU A 1 78 ? 8.006 -3.135 -2.442 1.00 93.00 78 GLU A C 1
ATOM 643 O O . GLU A 1 78 ? 8.822 -3.161 -3.362 1.00 93.00 78 GLU A O 1
ATOM 648 N N . VAL A 1 79 ? 6.813 -2.553 -2.594 1.00 92.62 79 VAL A N 1
ATOM 649 C CA . VAL A 1 79 ? 6.388 -1.893 -3.838 1.00 92.62 79 VAL A CA 1
ATOM 650 C C . VAL A 1 79 ? 7.278 -0.691 -4.156 1.00 92.62 79 VAL A C 1
ATOM 652 O O . VAL A 1 79 ? 7.696 -0.526 -5.302 1.00 92.62 79 VAL A O 1
ATOM 655 N N . MET A 1 80 ? 7.602 0.132 -3.158 1.00 91.25 80 MET A N 1
ATOM 656 C CA . MET A 1 80 ? 8.475 1.295 -3.330 1.00 91.25 80 MET A CA 1
ATOM 657 C C . MET A 1 80 ? 9.898 0.894 -3.732 1.00 91.25 80 MET A C 1
ATOM 659 O O . MET A 1 80 ? 10.474 1.516 -4.626 1.00 91.25 80 MET A O 1
ATOM 663 N N . ASP A 1 81 ? 10.439 -0.169 -3.137 1.00 90.75 81 ASP A N 1
ATOM 664 C CA . ASP A 1 81 ? 11.731 -0.747 -3.518 1.00 90.75 81 ASP A CA 1
ATOM 665 C C . ASP A 1 81 ? 11.730 -1.226 -4.982 1.00 90.75 81 ASP A C 1
ATOM 667 O O . ASP A 1 81 ? 12.619 -0.873 -5.764 1.00 90.75 81 ASP A O 1
ATOM 671 N N . ARG A 1 82 ? 10.673 -1.929 -5.415 1.00 90.12 82 ARG A N 1
ATOM 672 C CA . ARG A 1 82 ? 10.525 -2.343 -6.822 1.00 90.12 82 ARG A CA 1
ATOM 673 C C . ARG A 1 82 ? 10.411 -1.158 -7.777 1.00 90.12 82 ARG A C 1
ATOM 675 O O . ARG A 1 82 ? 11.023 -1.188 -8.844 1.00 90.12 82 ARG A O 1
ATOM 682 N N . ILE A 1 83 ? 9.686 -0.100 -7.408 1.00 90.88 83 ILE A N 1
ATOM 683 C CA . ILE A 1 83 ? 9.615 1.138 -8.203 1.00 90.88 83 ILE A CA 1
ATOM 684 C C . ILE A 1 83 ? 11.005 1.761 -8.346 1.00 90.88 83 ILE A C 1
ATOM 686 O O . ILE A 1 83 ? 11.370 2.155 -9.454 1.00 90.88 83 ILE A O 1
ATOM 690 N N . ALA A 1 84 ? 11.783 1.842 -7.263 1.00 88.94 84 ALA A N 1
ATOM 691 C CA . ALA A 1 84 ? 13.132 2.404 -7.291 1.00 88.94 84 ALA A CA 1
ATOM 692 C C . ALA A 1 84 ? 14.059 1.600 -8.218 1.00 88.94 84 ALA A C 1
ATOM 694 O O . ALA A 1 84 ? 14.705 2.181 -9.092 1.00 88.94 84 ALA A O 1
ATOM 695 N N . GLN A 1 85 ? 14.050 0.268 -8.102 1.00 86.38 85 GLN A N 1
ATOM 696 C CA . GLN A 1 85 ? 14.817 -0.635 -8.970 1.00 86.38 85 GLN A CA 1
ATOM 697 C C . GLN A 1 85 ? 14.447 -0.474 -10.447 1.00 86.38 85 GLN A C 1
ATOM 699 O O . GLN A 1 85 ? 15.318 -0.300 -11.300 1.00 86.38 85 GLN A O 1
ATOM 704 N N . LEU A 1 86 ? 13.150 -0.492 -10.761 1.00 88.25 86 LEU A N 1
ATOM 705 C CA . LEU A 1 86 ? 12.670 -0.358 -12.136 1.00 88.25 86 LEU A CA 1
ATOM 706 C C . LEU A 1 86 ? 12.949 1.031 -12.711 1.00 88.25 86 LEU A C 1
ATOM 708 O O . LEU A 1 86 ? 13.271 1.142 -13.892 1.00 88.25 86 LEU A O 1
ATOM 712 N N . SER A 1 87 ? 12.863 2.078 -11.889 1.00 84.38 87 SER A N 1
ATOM 713 C CA . SER A 1 87 ? 13.184 3.449 -12.300 1.00 84.38 87 SER A CA 1
ATOM 714 C C . SER A 1 87 ? 14.672 3.604 -12.613 1.00 84.38 87 SER A C 1
ATOM 716 O O . SER A 1 87 ? 15.014 4.243 -13.604 1.00 84.38 87 SER A O 1
ATOM 718 N N . TYR A 1 88 ? 15.547 2.971 -11.827 1.00 83.69 88 TYR A N 1
ATOM 719 C CA . TYR A 1 88 ? 16.986 2.935 -12.091 1.00 83.69 88 TYR A CA 1
ATOM 720 C C . TYR A 1 88 ? 17.310 2.227 -13.414 1.00 83.69 88 TYR A C 1
ATOM 722 O O . TYR A 1 88 ? 18.044 2.761 -14.240 1.00 83.69 88 TYR A O 1
ATOM 730 N N . ILE A 1 89 ? 16.696 1.066 -13.665 1.00 81.88 89 ILE A N 1
ATOM 731 C CA . ILE A 1 89 ? 16.874 0.324 -14.924 1.00 81.88 89 ILE A CA 1
ATOM 732 C C . ILE A 1 89 ? 16.339 1.123 -16.117 1.00 81.88 89 ILE A C 1
ATOM 734 O O . ILE A 1 89 ? 17.007 1.232 -17.143 1.00 81.88 89 ILE A O 1
ATOM 738 N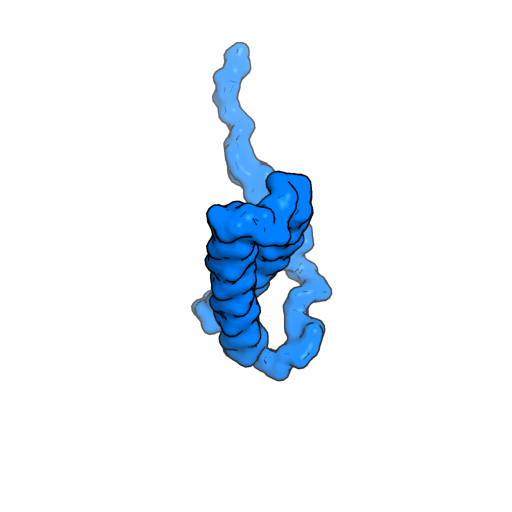 N . ALA A 1 90 ? 15.139 1.696 -15.999 1.00 74.88 90 ALA A N 1
ATOM 739 C CA . ALA A 1 90 ? 14.499 2.435 -17.085 1.00 74.88 90 ALA A CA 1
ATOM 740 C C . ALA A 1 90 ? 15.203 3.763 -17.412 1.00 74.88 90 ALA A C 1
ATOM 742 O O . ALA A 1 90 ? 15.127 4.218 -18.553 1.00 74.88 90 ALA A O 1
ATOM 743 N N . GLY A 1 91 ? 15.875 4.374 -16.432 1.00 72.62 91 GLY A N 1
ATOM 744 C CA . GLY A 1 91 ? 16.671 5.590 -16.598 1.00 72.62 91 GLY A CA 1
ATOM 745 C C . GLY A 1 91 ? 18.048 5.370 -17.228 1.00 72.62 91 GLY A C 1
ATOM 746 O O . GLY A 1 91 ? 18.770 6.346 -17.405 1.00 72.62 91 GLY A O 1
ATOM 747 N N . GLY A 1 92 ? 18.404 4.125 -17.570 1.00 57.25 92 GLY A N 1
ATOM 748 C CA . GLY A 1 92 ? 19.733 3.786 -18.065 1.00 57.25 92 GLY A CA 1
ATOM 749 C C . GLY A 1 92 ? 20.759 3.814 -16.939 1.00 57.25 92 GLY A C 1
ATOM 750 O O . GLY A 1 92 ? 21.649 4.660 -16.944 1.00 57.25 92 GLY A O 1
ATOM 751 N N . GLY A 1 93 ? 20.619 2.900 -15.968 1.00 51.97 93 GLY A N 1
ATOM 752 C CA . GLY A 1 93 ? 21.724 2.554 -15.065 1.00 51.97 93 GLY A CA 1
ATOM 753 C C . GLY A 1 93 ? 23.041 2.392 -15.852 1.00 51.97 93 GLY A C 1
ATOM 754 O O . GLY A 1 93 ? 22.973 2.081 -17.041 1.00 51.97 93 GLY A O 1
ATOM 755 N N . PRO A 1 94 ? 24.194 2.662 -15.213 1.00 48.50 94 PRO A N 1
ATOM 756 C CA . PRO A 1 94 ? 25.471 2.997 -15.851 1.00 48.50 94 PRO A CA 1
ATOM 757 C C . PRO A 1 94 ? 25.870 2.094 -17.019 1.00 48.50 94 PRO A C 1
ATOM 759 O O . PRO A 1 94 ? 25.627 0.868 -16.939 1.00 48.50 94 PRO A O 1
#

Nearest PDB structures (foldseek):
  2f6m-assembly1_A  TM=9.360E-01  e=4.804E-01  Saccharomyces cerevisiae
  6vme-assembly2_F  TM=8.397E-01  e=9.037E-01  Homo sapiens
  2p22-assembly1_B  TM=7.073E-01  e=5.451E-01  Saccharomyces cerevisiae
  6vme-assembly4_H  TM=8.582E-01  e=1.811E+00  Homo sapiens
  6vme-assembly5_N  TM=8.785E-01  e=2.818E+00  Homo sapiens

Mean predicted aligned error: 11.22 Å

pLDDT: mean 77.48, std 22.88, range [36.41, 98.19]